Protein AF-A0A4Q5ZDR8-F1 (afdb_monomer)

Secondary structure (DSSP, 8-state):
--HHHHHHHHHHHHHHHTTT----HHHHHHSHHHHSPP---EEEE----BT-TTS-HHHHHHHHHHHHHHHHHHS--SEEEE-S--B-

Sequence (88 aa):
MKRKEFIRLSVPALVLLANGNLSRANSYYLSEDHKRKVKLRFAVASDGHYGQPNTEYAAFHEKLVNRVNEEHSRHAFAFCMINGDVVH

Solvent-accessible surface area (backbone atoms only — not comparable to full-atom values): 5396 Å² total; per-residue (Å²): 134,59,71,70,58,52,52,67,61,45,49,64,54,53,47,59,74,42,74,74,61,81,77,54,78,75,52,44,81,73,30,72,75,54,71,44,79,84,86,79,46,65,48,76,50,56,67,55,29,37,77,40,82,100,56,66,30,68,62,53,50,52,51,50,53,51,51,53,51,54,46,32,75,79,51,71,50,83,50,72,48,75,65,55,47,56,57,94

Mean predicted aligned error: 12.12 Å

pLDDT: mean 86.1, std 13.16, range [56.72, 98.19]

Structure (mmCIF, N/CA/C/O backbone):
data_AF-A0A4Q5ZDR8-F1
#
_entry.id   AF-A0A4Q5ZDR8-F1
#
loop_
_atom_site.group_PDB
_atom_site.id
_atom_site.type_symbol
_atom_site.label_atom_id
_atom_site.label_alt_id
_atom_site.label_comp_id
_atom_site.label_asym_id
_atom_site.label_entity_id
_atom_site.label_seq_id
_atom_site.pdbx_PDB_ins_code
_atom_site.Cartn_x
_atom_site.Cartn_y
_atom_site.Cartn_z
_atom_site.occupancy
_atom_site.B_iso_or_equiv
_atom_site.auth_seq_id
_atom_site.auth_comp_id
_atom_site.auth_asym_id
_atom_site.auth_atom_id
_atom_site.pdbx_PDB_model_num
ATOM 1 N N . MET A 1 1 ? 11.912 8.375 29.350 1.00 63.78 1 MET A N 1
ATOM 2 C CA . MET A 1 1 ? 13.051 9.018 28.648 1.00 63.78 1 MET A CA 1
ATOM 3 C C . MET A 1 1 ? 12.524 10.197 27.829 1.00 63.78 1 MET A C 1
ATOM 5 O O . MET A 1 1 ? 11.482 10.044 27.205 1.00 63.78 1 MET A O 1
ATOM 9 N N . LYS A 1 2 ? 13.149 11.384 27.858 1.00 90.06 2 LYS A N 1
ATOM 10 C CA . LYS A 1 2 ? 12.643 12.562 27.117 1.00 90.06 2 LYS A CA 1
ATOM 11 C C . LYS A 1 2 ? 12.978 12.430 25.623 1.00 90.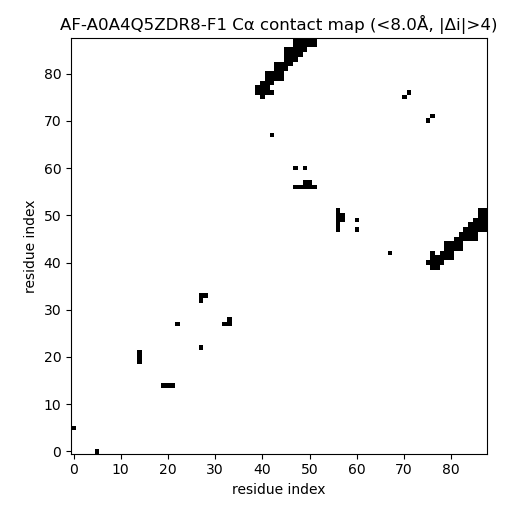06 2 LYS A C 1
ATOM 13 O O . LYS A 1 2 ? 14.123 12.147 25.288 1.00 90.06 2 LYS A O 1
ATOM 18 N N . ARG A 1 3 ? 12.019 12.698 24.724 1.00 83.75 3 ARG A N 1
ATOM 19 C CA . ARG A 1 3 ? 12.190 12.609 23.252 1.00 83.75 3 ARG A CA 1
ATOM 20 C C . ARG A 1 3 ? 13.433 13.350 22.740 1.00 83.75 3 ARG A C 1
ATOM 22 O O . ARG A 1 3 ? 14.138 12.847 21.874 1.00 83.75 3 ARG A O 1
ATOM 29 N N . LYS A 1 4 ? 13.720 14.525 23.308 1.00 88.25 4 LYS A N 1
ATOM 30 C CA . LYS A 1 4 ? 14.897 15.340 22.969 1.00 88.25 4 LYS A CA 1
ATOM 31 C C . LYS A 1 4 ? 16.220 14.639 23.302 1.00 88.25 4 LYS A C 1
ATOM 33 O O . LYS A 1 4 ? 17.153 14.713 22.512 1.00 88.25 4 LYS A O 1
ATOM 38 N N . GLU A 1 5 ? 16.281 13.952 24.441 1.00 88.19 5 GLU A N 1
ATOM 39 C 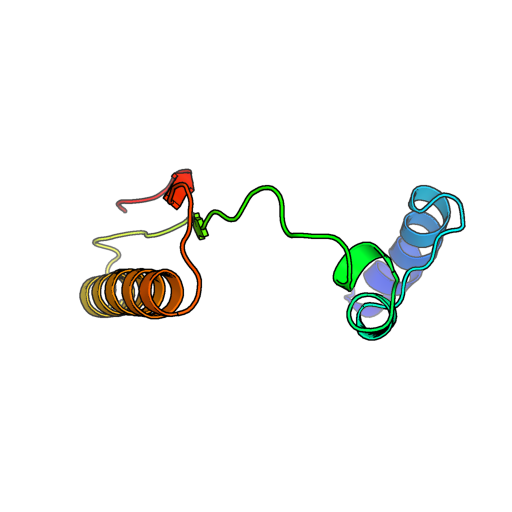CA . GLU A 1 5 ? 17.472 13.209 24.872 1.00 88.19 5 GLU A CA 1
ATOM 40 C C . GLU A 1 5 ? 17.694 11.976 23.997 1.00 88.19 5 GLU A C 1
ATOM 42 O O . GLU A 1 5 ? 18.810 11.731 23.555 1.00 88.19 5 GLU A O 1
ATOM 47 N N . PHE A 1 6 ? 16.616 11.259 23.658 1.00 88.56 6 PHE A N 1
ATOM 48 C CA . PHE A 1 6 ? 16.687 10.129 22.733 1.00 88.56 6 PHE A CA 1
ATOM 49 C C . PHE A 1 6 ? 17.261 10.542 21.372 1.00 88.56 6 PHE A C 1
ATOM 51 O O . PHE A 1 6 ? 18.261 9.987 20.939 1.00 88.56 6 PHE A O 1
ATOM 58 N N . ILE A 1 7 ? 16.697 11.576 20.733 1.00 86.00 7 ILE A N 1
ATOM 59 C CA . ILE A 1 7 ? 17.167 12.037 19.416 1.00 86.00 7 ILE A CA 1
ATOM 60 C C . ILE A 1 7 ? 18.638 12.464 19.481 1.00 86.00 7 ILE A C 1
ATOM 62 O O . ILE A 1 7 ? 19.429 12.098 18.615 1.00 86.00 7 ILE A O 1
ATOM 66 N N . ARG A 1 8 ? 19.026 13.205 20.524 1.00 84.94 8 ARG A N 1
ATOM 67 C CA . ARG A 1 8 ? 20.399 13.696 20.683 1.00 84.94 8 ARG A CA 1
ATOM 68 C C . ARG A 1 8 ? 21.416 12.560 20.842 1.00 84.94 8 ARG A C 1
ATOM 70 O O . ARG A 1 8 ? 22.531 12.693 20.350 1.00 84.94 8 ARG A O 1
ATOM 77 N N . LEU A 1 9 ? 21.033 11.462 21.491 1.00 86.25 9 LEU A N 1
ATOM 78 C CA . LEU A 1 9 ? 21.888 10.287 21.674 1.00 86.25 9 LEU A CA 1
ATOM 79 C C . LEU A 1 9 ? 21.898 9.363 20.447 1.00 86.25 9 LEU A C 1
ATOM 81 O O . LEU A 1 9 ? 22.929 8.773 20.139 1.00 86.25 9 LEU A O 1
ATOM 85 N N . SER A 1 10 ? 20.782 9.249 19.723 1.00 83.44 10 SER A N 1
ATOM 86 C CA . SER A 1 10 ? 20.652 8.331 18.583 1.00 83.44 10 SER A CA 1
ATOM 87 C C . SER A 1 10 ? 21.226 8.877 17.273 1.00 83.44 10 SER A C 1
ATOM 89 O O . SER A 1 10 ? 21.680 8.095 16.443 1.00 83.44 10 SER A O 1
ATOM 91 N N . VAL A 1 11 ? 21.235 10.199 17.067 1.00 81.25 11 VAL A N 1
ATOM 92 C CA . VAL A 1 11 ? 21.715 10.820 15.814 1.00 81.25 11 VAL A CA 1
ATOM 93 C C . VAL A 1 11 ? 23.181 10.481 15.486 1.00 81.25 11 VAL A C 1
ATOM 95 O O . VAL A 1 11 ? 23.429 10.063 14.355 1.00 81.25 11 VAL A O 1
ATOM 98 N N . PRO A 1 12 ? 24.154 10.586 16.416 1.00 78.38 12 PRO A N 1
ATOM 99 C CA . PRO A 1 12 ? 25.547 10.235 16.130 1.00 78.38 12 PRO A CA 1
ATOM 100 C C . PRO A 1 12 ? 25.718 8.760 15.756 1.00 78.38 12 PRO A C 1
ATOM 102 O O . PRO A 1 12 ? 26.453 8.445 14.825 1.00 78.38 12 PRO A O 1
ATOM 105 N N . ALA A 1 13 ? 24.996 7.863 16.438 1.00 79.38 13 ALA A N 1
ATOM 106 C CA . ALA A 1 13 ? 25.011 6.434 16.143 1.00 79.38 13 ALA A CA 1
ATOM 107 C C . ALA A 1 13 ? 24.445 6.141 14.746 1.00 79.38 13 ALA A C 1
ATOM 109 O O . ALA A 1 13 ? 25.021 5.349 14.007 1.00 79.38 13 ALA A O 1
ATOM 110 N N . LEU A 1 14 ? 23.367 6.824 14.347 1.00 78.00 14 LEU A N 1
ATOM 111 C CA . LEU A 1 14 ? 22.772 6.672 13.018 1.00 78.00 14 LEU A CA 1
ATOM 112 C C . LEU A 1 14 ? 23.728 7.125 11.899 1.00 78.00 14 LEU A C 1
ATOM 114 O O . LEU A 1 14 ? 23.828 6.468 10.868 1.00 78.00 14 LEU A O 1
ATOM 118 N N . VAL A 1 15 ? 24.459 8.226 12.116 1.00 74.50 15 VAL A N 1
ATOM 119 C CA . VAL A 1 15 ? 25.478 8.729 11.176 1.00 74.50 15 VAL A CA 1
ATOM 120 C C . VAL A 1 15 ? 26.662 7.765 11.070 1.00 74.50 15 VAL A C 1
ATOM 122 O O . VAL A 1 15 ? 27.164 7.533 9.970 1.00 74.50 15 VAL A O 1
ATOM 125 N N . LEU A 1 16 ? 27.079 7.169 12.191 1.00 76.38 16 LEU A N 1
ATOM 126 C CA . LEU A 1 16 ? 28.144 6.168 12.219 1.00 76.38 16 LEU A CA 1
ATOM 127 C C . LEU A 1 16 ? 27.731 4.889 11.467 1.00 76.38 16 LEU A C 1
ATOM 129 O O . LEU A 1 16 ? 28.487 4.388 10.641 1.00 76.38 16 LEU A O 1
ATOM 133 N N . LEU A 1 17 ? 26.503 4.405 11.699 1.00 75.25 17 LEU A N 1
ATOM 134 C CA . LEU A 1 17 ? 25.928 3.234 11.021 1.00 75.25 17 LEU A CA 1
ATOM 135 C C . LEU A 1 17 ? 25.736 3.455 9.514 1.00 75.25 17 LEU A C 1
ATOM 137 O O . LEU A 1 17 ? 25.793 2.502 8.741 1.00 75.25 17 LEU A O 1
ATOM 141 N N . ALA A 1 18 ? 25.554 4.703 9.082 1.00 72.81 18 ALA A N 1
ATOM 142 C CA . ALA A 1 18 ? 25.473 5.060 7.669 1.00 72.81 18 ALA A CA 1
ATOM 143 C C . ALA A 1 18 ? 26.837 5.024 6.943 1.00 72.81 18 ALA A C 1
ATOM 145 O O . ALA A 1 18 ? 26.889 5.346 5.756 1.00 72.81 18 ALA A O 1
ATOM 146 N N . ASN A 1 19 ? 27.942 4.661 7.618 1.00 66.25 19 ASN A N 1
ATOM 147 C CA . ASN A 1 19 ? 29.302 4.649 7.053 1.00 66.25 19 ASN A CA 1
ATOM 148 C C . ASN A 1 19 ? 29.662 5.971 6.342 1.00 66.25 19 ASN A C 1
ATOM 150 O O . ASN A 1 19 ? 30.273 5.979 5.277 1.00 66.25 19 ASN A O 1
ATOM 154 N N . GLY A 1 20 ? 29.222 7.107 6.896 1.00 64.31 20 GLY A N 1
ATOM 155 C CA . GLY A 1 20 ? 29.461 8.434 6.316 1.00 64.31 20 GLY A CA 1
ATOM 156 C C . GLY A 1 20 ? 28.618 8.780 5.080 1.00 64.31 20 GLY A C 1
ATOM 157 O O . GLY A 1 20 ? 28.679 9.916 4.611 1.00 64.31 20 GLY A O 1
ATOM 158 N N . ASN A 1 21 ? 27.779 7.869 4.580 1.00 62.84 21 ASN A N 1
ATOM 159 C CA . ASN A 1 21 ? 26.873 8.141 3.467 1.00 62.84 21 ASN A CA 1
ATOM 160 C C . ASN A 1 21 ? 25.546 8.710 3.975 1.00 62.84 21 ASN A C 1
ATOM 162 O O . ASN A 1 21 ? 24.575 7.997 4.218 1.00 62.84 21 ASN A O 1
ATOM 166 N N . LEU A 1 22 ? 25.498 10.034 4.117 1.00 65.62 22 LEU A N 1
ATOM 167 C CA . LEU A 1 22 ? 24.264 10.755 4.408 1.00 65.62 22 LEU A CA 1
ATOM 168 C C . LEU A 1 22 ? 23.556 11.135 3.099 1.00 65.62 22 LEU 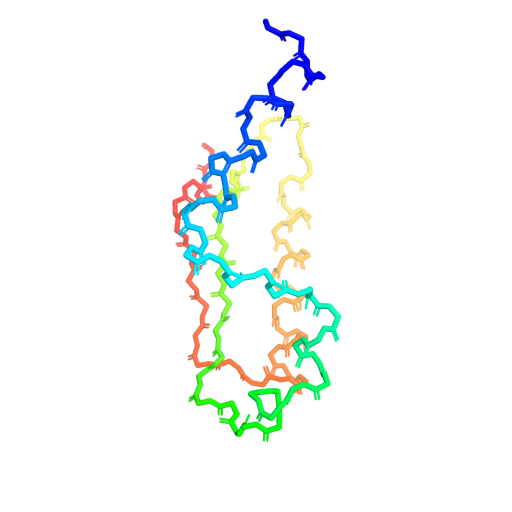A C 1
ATOM 170 O O . LEU A 1 22 ? 23.725 12.236 2.575 1.00 65.62 22 LEU A O 1
ATOM 174 N N . SER A 1 23 ? 22.749 10.227 2.553 1.00 59.47 23 SER A N 1
ATOM 175 C CA . SER A 1 23 ? 21.925 10.524 1.378 1.00 59.47 23 SER A CA 1
ATOM 176 C C . SER A 1 23 ? 20.708 11.356 1.785 1.00 59.47 23 SER A C 1
ATOM 178 O O . SER A 1 23 ? 19.853 10.908 2.549 1.00 59.47 23 SER A O 1
ATOM 180 N N . ARG A 1 24 ? 20.591 12.586 1.270 1.00 62.38 24 ARG A N 1
ATOM 181 C CA . ARG A 1 24 ? 19.360 13.375 1.434 1.00 62.38 24 ARG A CA 1
ATOM 182 C C . ARG A 1 24 ? 18.256 12.728 0.592 1.00 62.38 24 ARG A C 1
ATOM 184 O O . ARG A 1 24 ? 18.470 12.440 -0.581 1.00 62.38 24 ARG A O 1
ATOM 191 N N . ALA A 1 25 ? 17.052 12.561 1.137 1.00 60.03 25 ALA A N 1
ATOM 192 C CA . ALA A 1 25 ? 15.919 12.007 0.380 1.00 60.03 25 ALA A CA 1
ATOM 193 C C . ALA A 1 25 ? 15.643 12.780 -0.932 1.00 60.03 25 ALA A C 1
ATOM 195 O O . ALA A 1 25 ? 15.274 12.190 -1.942 1.00 60.03 25 ALA A O 1
ATOM 196 N N . ASN A 1 26 ? 15.924 14.090 -0.950 1.00 59.53 26 ASN A N 1
ATOM 197 C CA . ASN A 1 26 ? 15.791 14.934 -2.140 1.00 59.53 26 ASN A CA 1
ATOM 198 C C . ASN A 1 26 ? 16.831 14.631 -3.240 1.00 59.53 26 ASN A C 1
ATOM 200 O O . ASN A 1 26 ? 16.569 14.840 -4.418 1.00 59.53 26 ASN A O 1
ATOM 204 N N . SER A 1 27 ? 18.010 14.111 -2.881 1.00 56.72 27 SER A N 1
ATOM 205 C CA . SER A 1 27 ? 19.029 13.724 -3.866 1.00 56.72 27 SER A CA 1
ATOM 206 C C . SER A 1 27 ? 18.736 12.390 -4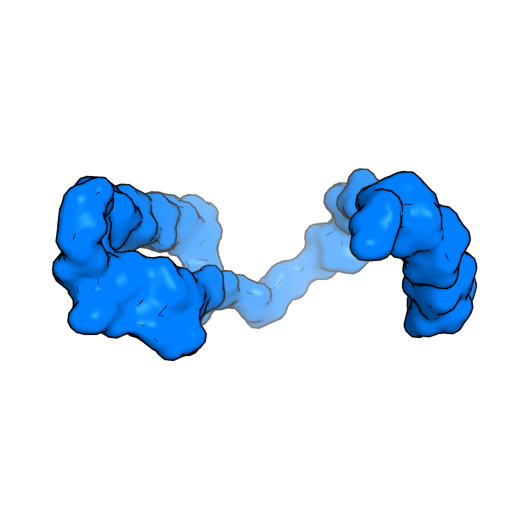.546 1.00 56.72 27 SER A C 1
ATOM 208 O O . SER A 1 27 ? 19.370 12.113 -5.552 1.00 56.72 27 SER A O 1
ATOM 210 N N . TYR A 1 28 ? 17.773 11.592 -4.064 1.00 64.56 28 TYR A N 1
ATOM 211 C CA . TYR A 1 28 ? 17.353 10.377 -4.767 1.00 64.56 28 TYR A CA 1
ATOM 212 C C . TYR A 1 28 ? 16.673 10.730 -6.091 1.00 64.56 28 TYR A C 1
ATOM 214 O O . TYR A 1 28 ? 17.147 10.310 -7.130 1.00 64.56 28 TYR A O 1
ATOM 222 N N . TYR A 1 29 ? 15.654 11.597 -6.093 1.00 60.28 29 TYR A N 1
ATOM 223 C CA . TYR A 1 29 ? 14.958 12.005 -7.327 1.00 60.28 29 TYR A CA 1
ATOM 224 C C . TYR A 1 29 ? 15.861 12.697 -8.364 1.00 60.28 29 TYR A C 1
ATOM 226 O O . TYR A 1 29 ? 15.521 12.751 -9.541 1.00 60.28 29 TYR A O 1
ATOM 234 N N . LEU A 1 30 ? 17.010 13.225 -7.939 1.00 63.62 30 LEU A N 1
ATOM 235 C CA . LEU A 1 30 ? 17.992 13.878 -8.806 1.00 63.62 30 LEU A CA 1
ATOM 236 C C . LEU A 1 30 ? 19.209 12.990 -9.121 1.00 63.62 30 LEU A C 1
ATOM 238 O O . LEU A 1 30 ? 20.058 13.405 -9.908 1.00 63.62 30 LEU A O 1
ATOM 242 N N . SER A 1 31 ? 19.326 11.799 -8.523 1.00 68.12 31 SER A N 1
ATOM 243 C CA . SER A 1 31 ? 20.475 10.915 -8.730 1.00 68.12 31 SER A CA 1
ATOM 244 C C . SER A 1 31 ? 20.330 10.060 -9.987 1.00 68.12 31 SER A C 1
ATOM 246 O O . SER A 1 31 ? 19.233 9.745 -10.454 1.00 68.12 31 SER A O 1
ATOM 248 N N . GLU A 1 32 ? 21.469 9.607 -10.510 1.00 67.94 32 GLU A N 1
ATOM 249 C CA . GLU A 1 32 ? 21.517 8.613 -11.587 1.00 67.94 32 GLU A CA 1
ATOM 250 C C . GLU A 1 32 ? 20.820 7.295 -11.197 1.00 67.94 32 GLU A C 1
ATOM 252 O O . GLU A 1 32 ? 20.304 6.588 -12.062 1.00 67.94 32 GLU A O 1
ATOM 257 N N . ASP A 1 33 ? 20.707 6.994 -9.897 1.00 66.50 33 ASP A N 1
ATOM 258 C CA . ASP A 1 33 ? 19.935 5.850 -9.398 1.00 66.50 33 ASP A CA 1
ATOM 259 C C . ASP A 1 33 ? 18.425 6.008 -9.599 1.00 66.50 33 ASP A C 1
ATOM 261 O O . ASP A 1 33 ? 17.742 5.009 -9.815 1.00 66.50 33 ASP A O 1
ATOM 265 N N . HIS A 1 34 ? 17.887 7.230 -9.587 1.00 66.38 34 HIS A N 1
ATOM 266 C CA . HIS A 1 34 ? 16.494 7.461 -9.974 1.00 66.38 34 HIS A CA 1
ATOM 267 C C . HIS A 1 34 ? 16.292 7.388 -11.488 1.00 66.38 34 HIS A C 1
ATOM 269 O O . HIS A 1 34 ? 15.248 6.929 -11.951 1.00 66.38 34 HIS A O 1
ATOM 275 N N . LYS A 1 35 ? 17.309 7.772 -12.269 1.00 65.56 35 LYS A N 1
ATOM 276 C CA . LYS A 1 35 ? 17.306 7.585 -13.728 1.00 65.56 35 LYS A CA 1
ATOM 277 C C . LYS A 1 35 ? 17.460 6.116 -14.133 1.00 65.56 35 LYS A C 1
ATOM 279 O O . LYS A 1 35 ? 17.110 5.754 -15.259 1.00 65.56 35 LYS A O 1
ATOM 284 N N . ARG A 1 36 ? 17.964 5.242 -13.250 1.00 75.38 36 ARG A N 1
ATOM 285 C CA . ARG A 1 36 ? 18.035 3.801 -13.525 1.00 75.38 36 ARG A CA 1
ATOM 286 C C . ARG A 1 36 ? 16.635 3.232 -13.723 1.00 75.38 36 ARG A C 1
ATOM 288 O O . ARG A 1 36 ? 15.726 3.422 -12.922 1.00 75.38 36 A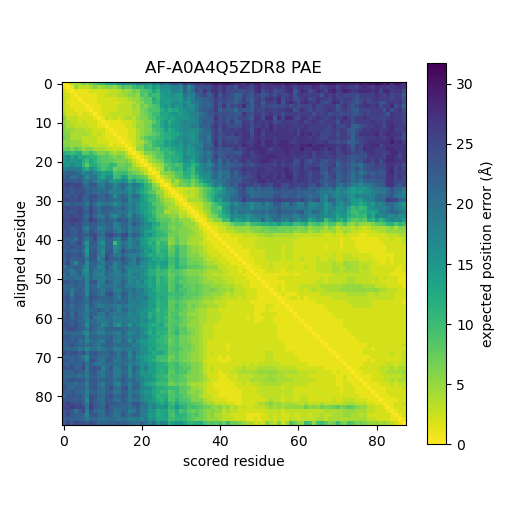RG A O 1
ATOM 295 N N . LYS A 1 37 ? 16.499 2.421 -14.774 1.00 81.31 37 LYS A N 1
ATOM 296 C CA . LYS A 1 37 ? 15.282 1.654 -15.054 1.00 81.31 37 LYS A CA 1
ATOM 297 C C . LYS A 1 37 ? 14.895 0.822 -13.828 1.00 81.31 37 LYS A C 1
ATOM 299 O O . LYS A 1 37 ? 15.643 -0.081 -13.440 1.00 81.31 37 LYS A O 1
ATOM 304 N N . VAL A 1 38 ? 13.719 1.108 -13.267 1.00 85.12 38 VAL A N 1
ATOM 305 C CA . VAL A 1 38 ? 13.108 0.339 -12.174 1.00 85.12 38 VAL A CA 1
ATOM 306 C C . VAL A 1 38 ? 13.081 -1.141 -12.563 1.00 85.12 38 VAL A C 1
ATOM 308 O O . VAL A 1 38 ? 12.549 -1.501 -13.612 1.00 85.12 38 VAL A O 1
ATOM 311 N N . LYS A 1 39 ? 13.712 -1.990 -11.743 1.00 89.38 39 LYS A N 1
ATOM 312 C CA . LYS A 1 39 ? 13.840 -3.435 -12.002 1.00 89.38 39 LYS A CA 1
ATOM 313 C C . LYS A 1 39 ? 12.700 -4.251 -11.401 1.00 89.38 39 LYS A C 1
ATOM 315 O O . LYS A 1 39 ? 12.332 -5.270 -11.968 1.00 89.38 39 LYS A O 1
ATOM 320 N N . LEU A 1 40 ? 12.157 -3.798 -10.275 1.00 92.31 40 LEU A N 1
ATOM 321 C CA . LEU A 1 40 ? 11.063 -4.440 -9.562 1.00 92.31 40 LEU A CA 1
ATOM 322 C C . LEU A 1 40 ? 10.279 -3.366 -8.810 1.00 92.31 40 LEU A C 1
ATOM 324 O O . LEU A 1 40 ? 10.871 -2.472 -8.206 1.00 92.31 40 LEU A O 1
ATOM 328 N N . ARG A 1 41 ? 8.954 -3.466 -8.846 1.00 95.00 41 ARG A N 1
ATOM 329 C CA . ARG A 1 41 ? 8.045 -2.650 -8.045 1.00 95.00 41 ARG A CA 1
ATOM 330 C C . ARG A 1 41 ? 7.061 -3.594 -7.375 1.00 95.00 41 ARG A C 1
ATOM 332 O O . ARG A 1 41 ? 6.536 -4.480 -8.038 1.00 95.00 41 ARG A O 1
ATOM 339 N N . PHE A 1 42 ? 6.831 -3.430 -6.086 1.00 96.88 42 PHE A N 1
ATOM 340 C CA . PHE A 1 42 ? 5.874 -4.225 -5.327 1.00 96.88 42 PHE A CA 1
ATOM 341 C C . PHE A 1 42 ? 5.283 -3.359 -4.218 1.00 96.88 42 PHE A C 1
ATOM 343 O O . PHE A 1 42 ? 5.881 -2.353 -3.832 1.00 96.88 42 PHE A O 1
ATOM 350 N N . ALA A 1 43 ? 4.104 -3.737 -3.739 1.00 96.75 43 ALA A N 1
ATOM 351 C CA . ALA A 1 43 ? 3.479 -3.118 -2.578 1.00 96.75 43 ALA A CA 1
ATOM 352 C C . ALA A 1 43 ? 3.730 -3.980 -1.333 1.00 96.75 43 ALA A C 1
ATOM 354 O O . ALA A 1 43 ? 3.790 -5.207 -1.432 1.00 96.75 43 ALA A O 1
ATOM 355 N N . VAL A 1 44 ? 3.884 -3.341 -0.173 1.00 96.62 44 VAL A N 1
ATOM 356 C CA . VAL A 1 44 ? 4.007 -4.018 1.123 1.00 96.62 44 VAL A CA 1
ATOM 357 C C . VAL A 1 44 ? 3.110 -3.341 2.156 1.00 96.62 44 VAL A C 1
ATOM 359 O O . VAL A 1 44 ? 3.045 -2.112 2.199 1.00 96.62 44 VAL A O 1
ATOM 362 N N . ALA A 1 45 ? 2.418 -4.137 2.968 1.00 95.25 45 ALA A N 1
ATOM 363 C CA . ALA A 1 45 ? 1.568 -3.686 4.068 1.00 95.25 45 ALA A CA 1
ATOM 364 C C . ALA A 1 45 ? 1.637 -4.665 5.259 1.00 95.25 45 ALA A C 1
ATOM 366 O O . ALA A 1 45 ? 2.092 -5.797 5.108 1.00 95.25 45 ALA A O 1
ATOM 367 N N . SER A 1 46 ? 1.191 -4.220 6.432 1.00 95.75 46 SER A N 1
ATOM 368 C CA . SER A 1 46 ? 1.051 -4.974 7.693 1.00 95.75 46 SER A CA 1
ATOM 369 C C . SER A 1 46 ? -0.108 -4.358 8.486 1.00 95.75 46 SER A C 1
ATOM 371 O O . SER A 1 46 ? -0.595 -3.296 8.092 1.00 95.75 46 SER A O 1
ATOM 373 N N . ASP A 1 47 ? -0.505 -4.984 9.593 1.00 94.88 47 ASP A N 1
ATOM 374 C CA . ASP A 1 47 ? -1.389 -4.407 10.620 1.00 94.88 47 ASP A CA 1
ATOM 375 C C . ASP A 1 47 ? -2.744 -3.964 10.058 1.00 94.88 47 ASP A C 1
ATOM 377 O O . ASP A 1 47 ? -3.222 -2.856 10.301 1.00 94.88 47 ASP A O 1
ATOM 381 N N . GLY A 1 48 ? -3.373 -4.843 9.278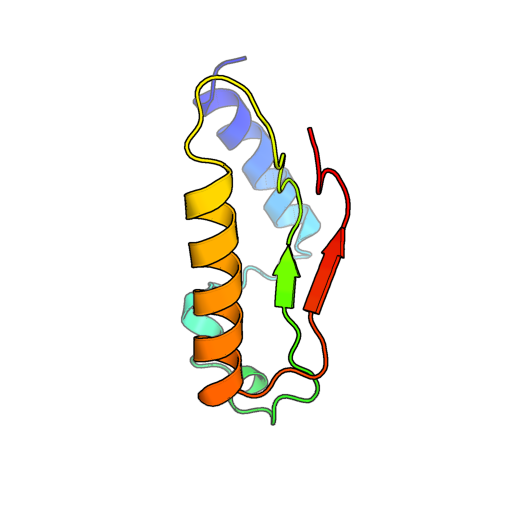 1.00 93.44 48 GLY A N 1
ATOM 382 C CA . GLY A 1 48 ? -4.738 -4.617 8.815 1.00 93.44 48 GLY A CA 1
ATOM 383 C C . GLY A 1 48 ? -5.711 -4.470 9.989 1.00 93.44 48 GLY A C 1
ATOM 384 O O . GLY A 1 48 ? -6.532 -3.554 9.996 1.00 93.44 48 GLY A O 1
ATOM 385 N N . HIS A 1 49 ? -5.612 -5.354 10.987 1.00 95.94 49 HIS A N 1
ATOM 386 C CA . HIS A 1 49 ? -6.534 -5.476 12.119 1.00 95.94 49 HIS A CA 1
ATOM 387 C C . HIS A 1 49 ? -8.008 -5.440 11.685 1.00 95.94 49 HIS A C 1
ATOM 389 O O . HIS A 1 49 ? -8.851 -4.745 12.264 1.00 95.94 49 HIS A O 1
ATOM 395 N N . TYR A 1 50 ? -8.345 -6.195 10.635 1.00 96.12 50 TYR A N 1
ATOM 396 C CA . TYR A 1 50 ? -9.729 -6.323 10.196 1.00 96.12 50 TYR A CA 1
ATOM 397 C C . TYR A 1 50 ? -10.586 -6.885 11.337 1.00 96.12 50 TYR A C 1
ATOM 399 O O . TYR A 1 50 ? -10.276 -7.943 11.873 1.00 96.12 50 TYR A O 1
ATOM 407 N N . GLY A 1 51 ? -11.661 -6.188 11.706 1.00 96.88 51 GLY A N 1
ATOM 408 C CA . GLY A 1 51 ? -12.528 -6.565 12.826 1.00 96.88 51 GLY A CA 1
ATOM 409 C C . GLY A 1 51 ? -12.240 -5.840 14.143 1.00 96.88 51 GLY A C 1
ATOM 410 O O . GLY A 1 51 ? -12.941 -6.093 15.121 1.00 96.88 51 GLY A O 1
ATOM 411 N N . GLN A 1 52 ? -11.269 -4.920 14.193 1.00 97.56 52 GLN A N 1
ATOM 412 C CA . GLN A 1 52 ? -10.945 -4.205 15.428 1.00 97.56 52 GLN A CA 1
ATOM 413 C C . GLN A 1 52 ? -12.141 -3.381 15.957 1.00 97.56 52 GLN A C 1
ATOM 415 O O . GLN A 1 52 ? -12.640 -2.490 15.255 1.00 97.56 52 GLN A O 1
ATOM 420 N N . PRO A 1 53 ? -12.585 -3.611 17.208 1.00 97.19 53 PRO A N 1
ATOM 421 C CA . PRO A 1 53 ? -13.699 -2.878 17.800 1.00 97.19 53 PRO A CA 1
ATOM 422 C C . PRO A 1 53 ? -13.460 -1.367 17.844 1.00 97.19 53 PRO A C 1
ATOM 424 O O . PRO A 1 53 ? -12.343 -0.911 18.085 1.00 97.19 53 PRO A O 1
ATOM 427 N N . ASN A 1 54 ? -14.534 -0.588 17.686 1.00 96.62 54 ASN A N 1
ATOM 428 C CA . ASN A 1 54 ? -14.511 0.881 17.733 1.00 96.62 54 ASN A CA 1
ATOM 429 C C . ASN A 1 54 ? -13.610 1.535 16.665 1.00 96.62 54 ASN A C 1
ATOM 431 O O . ASN A 1 54 ? -13.084 2.627 16.879 1.00 96.62 54 ASN A O 1
ATOM 435 N N . THR A 1 55 ? -13.437 0.881 15.514 1.00 96.12 55 THR A N 1
ATOM 436 C CA . THR A 1 55 ? -12.709 1.427 14.361 1.00 96.12 55 THR A CA 1
ATOM 437 C C . THR A 1 55 ? -13.516 1.270 13.077 1.00 96.12 55 THR A C 1
ATOM 439 O O . THR A 1 55 ? -14.391 0.411 12.973 1.00 96.12 55 THR A O 1
ATOM 442 N N . GLU A 1 56 ? -13.186 2.063 12.061 1.00 97.38 56 GLU A N 1
ATOM 443 C CA . GLU A 1 56 ? -13.739 1.927 10.709 1.00 97.38 56 GLU A CA 1
ATOM 444 C C . GLU A 1 56 ? -12.966 0.880 9.878 1.00 97.38 56 GLU A C 1
ATOM 446 O O . GLU A 1 56 ? -12.677 1.102 8.701 1.00 97.38 56 GLU A O 1
ATOM 451 N N . TYR A 1 57 ? -12.595 -0.259 10.482 1.00 97.00 57 TYR A N 1
ATOM 452 C CA . TYR A 1 57 ? -11.680 -1.247 9.885 1.00 97.00 57 TYR A CA 1
ATOM 453 C C . TYR A 1 57 ? -12.058 -1.650 8.449 1.00 97.00 57 TYR A C 1
ATOM 455 O O . TYR A 1 57 ? -11.177 -1.803 7.601 1.00 97.00 57 TYR A O 1
ATOM 463 N N . ALA A 1 58 ? -13.355 -1.790 8.158 1.00 96.81 58 ALA A N 1
ATOM 464 C CA . ALA A 1 58 ? -13.847 -2.185 6.842 1.00 96.81 58 ALA A CA 1
ATOM 465 C C . ALA A 1 58 ? -13.573 -1.099 5.791 1.00 96.81 58 ALA A C 1
ATOM 467 O O . ALA A 1 58 ? -13.019 -1.389 4.732 1.00 96.81 58 ALA A O 1
ATOM 468 N N . ALA A 1 59 ? -13.871 0.162 6.118 1.00 97.81 59 ALA A N 1
ATOM 469 C CA . ALA A 1 59 ? -13.616 1.293 5.231 1.00 97.81 59 ALA A CA 1
ATOM 470 C C . AL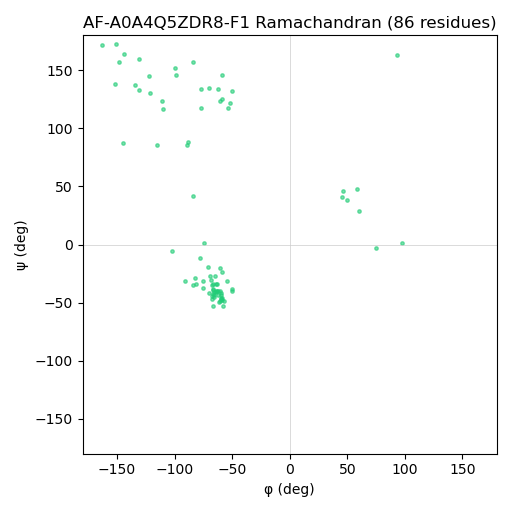A A 1 59 ? -12.111 1.527 5.021 1.00 97.81 59 ALA A C 1
ATOM 472 O O . ALA A 1 59 ? -11.689 1.923 3.935 1.00 97.81 59 ALA A O 1
ATOM 473 N N . PHE A 1 60 ? -11.278 1.272 6.036 1.00 95.88 60 PHE A N 1
ATOM 474 C CA . PHE A 1 60 ? -9.821 1.350 5.894 1.00 95.88 60 PHE A CA 1
ATOM 475 C C . PHE A 1 60 ? -9.277 0.292 4.933 1.00 95.88 60 PHE A C 1
ATOM 477 O O . PHE A 1 60 ? -8.466 0.627 4.068 1.00 95.88 60 PHE A O 1
ATOM 484 N N . HIS A 1 61 ? -9.756 -0.950 5.022 1.00 96.38 61 HIS A N 1
ATOM 485 C CA . HIS A 1 61 ? -9.350 -2.007 4.093 1.00 96.38 61 HIS A CA 1
ATOM 486 C C . HIS A 1 61 ? -9.836 -1.752 2.672 1.00 96.38 61 HIS A C 1
ATOM 488 O O . HIS A 1 61 ? -9.063 -1.916 1.732 1.00 96.38 61 HIS A O 1
ATOM 494 N N . GLU A 1 62 ? -11.079 -1.300 2.502 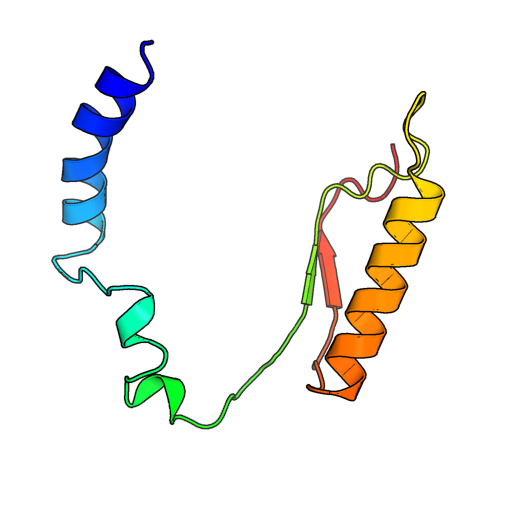1.00 97.94 62 GLU A N 1
ATOM 495 C CA . GLU A 1 62 ? -11.601 -0.932 1.186 1.00 97.94 62 GLU A CA 1
ATOM 496 C C . GLU A 1 62 ? -10.752 0.179 0.551 1.00 97.94 62 GLU A C 1
ATOM 498 O O . GLU A 1 62 ? -10.311 0.059 -0.595 1.00 97.94 62 GLU A O 1
ATOM 503 N N . LYS A 1 63 ? -10.425 1.226 1.320 1.00 97.69 63 LYS A N 1
ATOM 504 C CA . LYS A 1 63 ? -9.522 2.295 0.870 1.00 97.69 63 LYS A CA 1
ATOM 505 C C . LYS A 1 63 ? -8.135 1.764 0.514 1.00 97.69 63 LYS A C 1
ATOM 507 O O . LYS A 1 63 ? -7.581 2.190 -0.498 1.00 97.69 63 LYS A O 1
ATOM 512 N N . LEU A 1 64 ? -7.576 0.847 1.307 1.00 95.69 64 LEU A N 1
ATOM 513 C CA . LEU A 1 64 ? -6.277 0.233 1.030 1.00 95.69 64 LEU A CA 1
ATOM 514 C C . LEU A 1 64 ? -6.300 -0.530 -0.298 1.00 95.69 64 LEU A C 1
ATOM 516 O O . LEU A 1 64 ? -5.445 -0.291 -1.150 1.00 95.69 64 LEU A O 1
ATOM 520 N N . VAL A 1 65 ? -7.298 -1.391 -0.506 1.00 96.31 65 VAL A N 1
ATOM 521 C CA . VAL A 1 65 ? -7.451 -2.169 -1.744 1.00 96.31 65 VAL A CA 1
ATOM 522 C C . VAL A 1 65 ? -7.611 -1.242 -2.949 1.00 96.31 65 VAL A C 1
ATOM 524 O O . VAL A 1 65 ? -6.886 -1.392 -3.935 1.00 96.31 65 VAL A O 1
ATOM 527 N N . ASN A 1 66 ? -8.492 -0.243 -2.859 1.00 98.19 66 ASN A N 1
ATOM 528 C CA . ASN A 1 66 ? -8.721 0.713 -3.942 1.00 98.19 66 ASN A CA 1
ATOM 529 C C . ASN A 1 66 ? -7.441 1.474 -4.293 1.00 98.19 66 ASN A C 1
ATOM 531 O O . ASN A 1 66 ? -7.056 1.531 -5.460 1.00 98.19 66 ASN A O 1
ATOM 535 N N . ARG A 1 67 ? -6.718 1.976 -3.287 1.00 97.19 67 ARG A N 1
ATOM 536 C CA . ARG A 1 67 ? -5.488 2.738 -3.511 1.00 97.19 67 ARG A CA 1
ATOM 537 C C . ARG A 1 67 ? -4.375 1.889 -4.121 1.00 97.19 67 ARG A C 1
ATOM 539 O O . ARG A 1 67 ? -3.669 2.365 -5.009 1.00 97.19 67 ARG A O 1
ATOM 546 N N . VAL A 1 68 ? -4.214 0.645 -3.668 1.00 96.81 68 VAL A N 1
ATOM 547 C CA . VAL A 1 68 ? -3.227 -0.289 -4.233 1.00 96.81 68 VAL A CA 1
ATOM 548 C C . VAL A 1 68 ? -3.545 -0.572 -5.702 1.00 96.81 68 VAL A C 1
ATOM 550 O O . VAL A 1 68 ? -2.640 -0.524 -6.533 1.00 96.81 68 VAL A O 1
ATOM 553 N N . ASN A 1 69 ? -4.815 -0.801 -6.042 1.00 97.44 69 ASN A N 1
ATOM 554 C CA . ASN A 1 69 ? -5.236 -1.057 -7.421 1.00 97.44 69 ASN A CA 1
ATOM 555 C C . ASN A 1 69 ? -5.073 0.175 -8.327 1.00 97.44 69 ASN A C 1
ATOM 557 O O . ASN A 1 69 ? -4.546 0.062 -9.435 1.00 97.44 69 ASN A O 1
ATOM 561 N N . GLU A 1 70 ? -5.465 1.360 -7.854 1.00 98.12 70 GLU A N 1
ATOM 562 C CA . GLU A 1 70 ? -5.248 2.624 -8.566 1.00 98.12 70 GLU A CA 1
ATOM 563 C C . GLU A 1 70 ? -3.765 2.853 -8.863 1.00 98.12 70 GLU A C 1
ATOM 565 O O . GLU A 1 70 ? -3.390 3.147 -9.999 1.00 98.12 70 GLU A O 1
ATOM 570 N N . GLU A 1 71 ? -2.897 2.696 -7.864 1.00 96.94 71 GLU A N 1
ATOM 571 C CA . GLU A 1 71 ? -1.463 2.888 -8.063 1.00 96.94 71 GLU A CA 1
ATOM 572 C C . GLU A 1 71 ? -0.856 1.813 -8.962 1.00 96.94 71 GLU A C 1
ATOM 574 O O . GLU A 1 71 ? -0.013 2.142 -9.795 1.00 96.94 71 GLU A O 1
ATOM 579 N N . HIS A 1 72 ? -1.331 0.568 -8.889 1.00 97.12 72 HIS A N 1
ATOM 580 C CA . HIS A 1 72 ? -0.923 -0.484 -9.817 1.00 97.12 72 HIS A CA 1
ATOM 581 C C . HIS A 1 72 ? -1.280 -0.132 -11.271 1.00 97.12 72 HIS A C 1
ATOM 583 O O . HIS A 1 72 ? -0.466 -0.336 -12.169 1.00 97.12 72 HIS A O 1
ATOM 589 N N . SER A 1 73 ? -2.459 0.454 -11.515 1.00 97.38 73 SER A N 1
ATOM 590 C CA . SER A 1 73 ? -2.882 0.865 -12.865 1.00 97.38 73 SER A CA 1
ATOM 591 C C . SER A 1 73 ? -1.992 1.957 -13.474 1.00 97.38 73 SER A C 1
ATOM 593 O O . SER A 1 73 ? -1.747 1.968 -14.679 1.00 97.38 73 SER A O 1
ATOM 595 N N . ARG A 1 74 ? -1.470 2.865 -12.638 1.00 96.31 74 ARG A N 1
ATOM 596 C CA . ARG A 1 74 ? -0.571 3.956 -13.054 1.00 96.31 74 ARG A CA 1
ATOM 597 C C . ARG A 1 74 ? 0.876 3.480 -13.138 1.00 96.31 74 ARG A C 1
ATOM 599 O O . ARG A 1 74 ? 1.654 3.937 -13.976 1.00 96.31 74 ARG A O 1
ATOM 606 N N . HIS A 1 75 ? 1.240 2.569 -12.245 1.00 92.88 75 HIS A N 1
ATOM 607 C CA . HIS A 1 75 ? 2.583 2.066 -12.053 1.00 92.88 75 HIS A CA 1
ATOM 608 C C . HIS A 1 75 ? 2.558 0.583 -11.672 1.00 92.88 75 HIS A C 1
ATOM 610 O O . HIS A 1 75 ? 2.614 0.243 -10.492 1.00 92.88 75 HIS A O 1
ATOM 616 N N . ALA A 1 76 ? 2.549 -0.297 -12.673 1.00 95.44 76 ALA A N 1
ATOM 617 C CA . ALA A 1 76 ? 2.425 -1.737 -12.466 1.00 95.44 76 ALA A CA 1
ATOM 618 C C . ALA A 1 76 ? 3.413 -2.296 -11.424 1.00 95.44 76 ALA A C 1
ATOM 620 O O . ALA A 1 76 ? 4.620 -2.027 -11.443 1.00 95.44 76 ALA A O 1
ATOM 621 N N . PHE A 1 77 ? 2.868 -3.101 -10.517 1.00 96.56 77 PHE A N 1
ATOM 622 C CA . PHE A 1 77 ? 3.588 -3.868 -9.504 1.00 96.56 77 PHE A CA 1
ATOM 623 C C . PHE A 1 77 ? 3.737 -5.320 -9.962 1.00 96.56 77 PHE A C 1
ATOM 625 O O . PHE A 1 77 ? 2.879 -5.839 -10.664 1.00 96.56 77 PHE A O 1
ATOM 632 N N . ALA A 1 78 ? 4.782 -6.008 -9.519 1.00 97.81 78 ALA A N 1
ATOM 633 C CA . ALA A 1 78 ? 4.907 -7.449 -9.701 1.00 97.81 78 ALA A CA 1
ATOM 634 C C . ALA A 1 78 ? 3.998 -8.223 -8.733 1.00 97.81 78 ALA A C 1
ATOM 636 O O . ALA A 1 78 ? 3.446 -9.253 -9.102 1.00 97.81 78 ALA A O 1
ATOM 637 N N . PHE A 1 79 ? 3.850 -7.732 -7.499 1.00 97.06 79 PHE A N 1
ATOM 638 C CA . PHE A 1 79 ? 3.002 -8.327 -6.467 1.00 97.06 79 PHE A CA 1
ATOM 639 C C . PHE A 1 79 ? 2.711 -7.326 -5.336 1.00 97.06 79 PHE A C 1
ATOM 641 O O . PHE A 1 79 ? 3.310 -6.247 -5.264 1.00 97.06 79 PHE A O 1
ATOM 648 N N . CYS A 1 80 ? 1.803 -7.710 -4.439 1.00 97.00 80 CYS A N 1
ATOM 649 C CA . CYS A 1 80 ? 1.549 -7.060 -3.157 1.00 97.00 80 CYS A CA 1
ATOM 650 C C . CYS A 1 80 ? 1.770 -8.087 -2.037 1.00 97.00 80 CYS A C 1
ATOM 652 O O . CYS A 1 80 ? 1.258 -9.201 -2.127 1.00 97.00 80 CYS A O 1
ATOM 654 N N . MET A 1 81 ? 2.539 -7.730 -1.010 1.00 97.19 81 MET A N 1
ATOM 655 C CA . MET A 1 81 ? 2.788 -8.559 0.170 1.00 97.19 81 MET A CA 1
ATOM 656 C C . MET A 1 81 ? 2.117 -7.929 1.390 1.00 97.19 81 MET A C 1
ATOM 658 O O . MET A 1 81 ? 2.425 -6.794 1.742 1.00 97.19 81 MET A O 1
ATOM 662 N N . ILE A 1 82 ? 1.242 -8.672 2.064 1.00 95.50 82 ILE A N 1
ATOM 663 C CA . ILE A 1 82 ? 0.666 -8.264 3.350 1.00 95.50 82 ILE A CA 1
ATOM 664 C C . ILE A 1 82 ? 1.249 -9.176 4.428 1.00 95.50 82 ILE A C 1
ATOM 666 O O . ILE A 1 82 ? 1.065 -10.390 4.365 1.00 95.50 82 ILE A O 1
ATOM 670 N N . ASN A 1 83 ? 2.002 -8.609 5.369 1.00 95.44 83 ASN A N 1
ATOM 671 C CA . ASN A 1 83 ? 2.824 -9.363 6.311 1.00 95.44 83 ASN A CA 1
ATOM 672 C C . ASN A 1 83 ? 2.361 -9.210 7.763 1.00 95.44 83 ASN A C 1
ATOM 674 O O . ASN A 1 83 ? 2.938 -8.425 8.505 1.00 95.44 83 ASN A O 1
ATOM 678 N N . GLY A 1 84 ? 1.395 -10.032 8.170 1.00 92.56 84 GLY A N 1
ATOM 679 C CA . GLY A 1 84 ? 0.954 -10.123 9.565 1.00 92.56 84 GLY A CA 1
ATOM 680 C C . GLY A 1 84 ? -0.235 -9.225 9.902 1.00 92.56 84 GLY A C 1
ATOM 681 O O . GLY A 1 84 ? -0.600 -8.338 9.129 1.00 92.56 84 GLY A O 1
ATOM 682 N N . ASP A 1 85 ? -0.876 -9.546 11.029 1.00 93.56 85 ASP A N 1
ATOM 683 C CA . ASP A 1 85 ? -1.983 -8.813 11.656 1.00 93.56 85 ASP A CA 1
ATOM 684 C C . ASP A 1 85 ? -3.074 -8.365 10.681 1.00 93.56 85 ASP A C 1
ATOM 686 O O . ASP A 1 85 ? -3.601 -7.262 10.747 1.00 93.56 85 ASP A O 1
ATOM 690 N N . VAL A 1 86 ? -3.427 -9.243 9.740 1.00 93.62 86 VAL A N 1
ATOM 691 C CA . VAL A 1 86 ? -4.464 -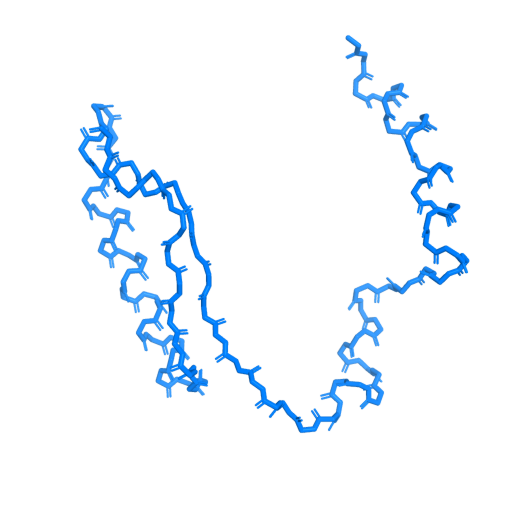8.968 8.735 1.00 93.62 86 VAL A CA 1
ATOM 692 C C . VAL A 1 86 ? -5.838 -8.844 9.397 1.00 93.62 86 VAL A C 1
ATOM 694 O O . VAL A 1 86 ? -6.637 -7.987 9.029 1.00 93.62 86 VAL A O 1
ATOM 697 N N . VAL A 1 87 ? -6.098 -9.679 10.401 1.00 93.94 87 VAL A N 1
ATOM 698 C CA . VAL A 1 87 ? -7.353 -9.750 11.158 1.00 93.94 87 VAL A CA 1
ATOM 699 C C . VAL A 1 87 ? -7.035 -9.513 12.632 1.00 93.94 87 VAL A C 1
ATOM 701 O O . VAL A 1 87 ? -5.951 -9.883 13.085 1.00 93.94 87 VAL A O 1
ATOM 704 N N . HIS A 1 88 ? -7.951 -8.852 13.340 1.00 89.69 88 HIS A N 1
ATOM 705 C CA . HIS A 1 88 ? -7.880 -8.633 14.784 1.00 89.69 88 HIS A CA 1
ATOM 706 C C . HIS A 1 88 ? -8.362 -9.859 15.567 1.00 89.69 88 HIS A C 1
ATOM 708 O O . HIS A 1 88 ? -9.416 -10.420 15.188 1.00 89.69 88 HIS A O 1
#

Foldseek 3Di:
DDPVVVCVVVVVVVCVVCVNDDDDPVVCCVDVVVVDDDPAAEAEEEQLQQPDPPDPSVVVVVVVVVVRVVVCVVPNHPYYYYDYNNHD

Radius of gyration: 18.84 Å; Cα contacts (8 Å, |Δi|>4): 68; chains: 1; bounding box: 44×26×44 Å

Nearest PDB structures (foldseek):
  6kvo-assembly1_B  TM=3.586E-01  e=7.248E+00  Nicotiana tabacum